Protein AF-A0A925XZL1-F1 (afdb_monomer_lite)

pLDDT: mean 76.35, std 17.31, range [35.94, 93.81]

Radius of gyration: 16.9 Å; chains: 1; bounding box: 44×25×66 Å

Sequence (115 aa):
MPSIRPVDFDGAFELDASARQTLFELLRSQGFYTQVCQHTGCGAVEFTELLFQPVPYSFNTPHGMAKQYEPYYQSEDYLIINVPANFMFKAKISHPNRLCAIYRKAATRPDIPAG

Secondary structure (DSSP, 8-state):
-------------PPPHHHHHHHHHHHT-HHHHHHHHHHHT-SEEEEEEEEEPPPPPBTTBTTSS-GGGHHHHH-TTEEEEEPPHHHHHHTT--S-S--EEEEEEE---------

Foldseek 3Di:
DDDDDPPPPPQDDDADPQLLVQLVCVCQDPVNQVVVCVVVVFPGKDFPSDKTFQAPCDPQCPPSDDPVCVVQVPDPQKDKAKRDQVSCVSSVNPPPPIMITMIGRPPPPPPDDPD

Structure (mmCIF, N/CA/C/O backbone):
data_AF-A0A925XZL1-F1
#
_entry.id   AF-A0A925XZL1-F1
#
loop_
_atom_site.group_PDB
_atom_site.id
_atom_site.type_symbol
_atom_site.label_atom_id
_atom_site.label_alt_id
_atom_site.label_comp_id
_atom_site.label_asym_id
_atom_site.label_entity_id
_atom_site.label_seq_id
_atom_site.pdbx_PDB_ins_code
_atom_site.Cartn_x
_atom_site.Cartn_y
_atom_site.Cartn_z
_atom_site.occupancy
_atom_site.B_iso_or_equiv
_atom_site.auth_seq_id
_atom_site.auth_comp_id
_atom_site.auth_asym_id
_atom_site.auth_atom_id
_atom_site.pdbx_PDB_model_num
ATOM 1 N N . MET A 1 1 ? 9.431 -10.551 -42.052 1.00 38.97 1 MET A N 1
ATOM 2 C CA . MET A 1 1 ? 8.398 -10.487 -40.996 1.00 38.97 1 MET A CA 1
ATOM 3 C C . MET A 1 1 ? 9.104 -10.132 -39.695 1.00 38.97 1 MET A C 1
ATOM 5 O O . MET A 1 1 ? 9.964 -10.910 -39.300 1.00 38.97 1 MET A O 1
ATOM 9 N N . PRO A 1 2 ? 8.884 -8.956 -39.086 1.00 37.94 2 PRO A N 1
ATOM 10 C CA . PRO A 1 2 ? 9.531 -8.646 -37.819 1.00 37.94 2 PRO A CA 1
ATOM 11 C C . PRO A 1 2 ? 8.897 -9.494 -36.712 1.00 37.94 2 PRO A C 1
ATOM 13 O O . PRO A 1 2 ? 7.691 -9.456 -36.486 1.00 37.94 2 PRO A O 1
ATOM 16 N N . SER A 1 3 ? 9.735 -10.306 -36.073 1.00 42.16 3 SER A N 1
ATOM 17 C CA . SER A 1 3 ? 9.385 -11.171 -34.952 1.00 42.16 3 SER A CA 1
ATOM 18 C C . SER A 1 3 ? 9.115 -10.298 -33.726 1.00 42.16 3 SER A C 1
ATOM 20 O O . SER A 1 3 ? 10.046 -9.753 -33.132 1.00 42.16 3 SER A O 1
ATOM 22 N N . ILE A 1 4 ? 7.843 -10.139 -33.366 1.00 45.03 4 ILE A N 1
ATOM 23 C CA . ILE A 1 4 ? 7.431 -9.500 -32.114 1.00 45.03 4 ILE A CA 1
ATOM 24 C C . ILE A 1 4 ? 7.851 -10.458 -30.999 1.00 45.03 4 ILE A C 1
ATOM 26 O O . ILE A 1 4 ? 7.278 -11.535 -30.848 1.00 45.03 4 ILE A O 1
ATOM 30 N N . ARG A 1 5 ? 8.911 -10.112 -30.264 1.00 38.53 5 ARG A N 1
ATOM 31 C CA . ARG A 1 5 ? 9.258 -10.832 -29.036 1.00 38.53 5 ARG A CA 1
ATOM 32 C C . ARG A 1 5 ? 8.124 -10.576 -28.037 1.00 38.53 5 ARG A C 1
ATOM 34 O O . ARG A 1 5 ? 7.736 -9.412 -27.906 1.00 38.53 5 ARG A O 1
ATOM 41 N N . PRO A 1 6 ? 7.578 -11.595 -27.352 1.00 38.53 6 PRO A N 1
ATOM 42 C CA . PRO A 1 6 ? 6.717 -11.335 -26.212 1.00 38.53 6 PRO A CA 1
ATOM 43 C C . PRO A 1 6 ? 7.546 -10.526 -25.214 1.00 38.53 6 PRO A C 1
ATOM 45 O O . PRO A 1 6 ? 8.624 -10.951 -24.802 1.00 38.53 6 PRO A O 1
ATOM 48 N N . VAL A 1 7 ? 7.097 -9.308 -24.921 1.00 38.31 7 VAL A N 1
ATOM 49 C CA . VAL A 1 7 ? 7.641 -8.537 -23.810 1.00 38.31 7 VAL A CA 1
ATOM 50 C C . VAL A 1 7 ? 7.194 -9.300 -22.578 1.00 38.31 7 VAL A C 1
ATOM 52 O O . VAL A 1 7 ? 6.012 -9.294 -22.239 1.00 38.31 7 VAL A O 1
ATOM 55 N N . ASP A 1 8 ? 8.120 -10.047 -21.995 1.00 35.94 8 ASP A N 1
ATOM 56 C CA . ASP A 1 8 ? 7.951 -10.659 -20.692 1.00 35.94 8 ASP A CA 1
ATOM 57 C C . ASP A 1 8 ? 7.802 -9.494 -19.705 1.00 35.94 8 ASP A C 1
ATOM 59 O O . ASP A 1 8 ? 8.775 -8.878 -19.274 1.00 35.94 8 ASP A O 1
ATOM 63 N N . PHE A 1 9 ? 6.559 -9.062 -19.480 1.00 44.09 9 PHE A N 1
ATOM 64 C CA . PHE A 1 9 ? 6.220 -8.108 -18.431 1.00 44.09 9 PHE A CA 1
ATOM 65 C C . PHE A 1 9 ? 6.256 -8.875 -17.115 1.00 44.09 9 PHE A C 1
ATOM 67 O O . PHE A 1 9 ? 5.228 -9.116 -16.477 1.00 44.09 9 PHE A O 1
ATOM 74 N N . ASP A 1 10 ? 7.459 -9.293 -16.741 1.00 44.44 10 ASP A N 1
ATOM 75 C CA . ASP A 1 10 ? 7.745 -9.768 -15.409 1.00 44.44 10 ASP A CA 1
ATOM 76 C C . ASP A 1 10 ? 7.577 -8.541 -14.515 1.00 44.44 10 ASP A C 1
ATOM 78 O O . ASP A 1 10 ? 8.408 -7.637 -14.480 1.00 44.44 10 ASP A O 1
ATOM 82 N N . GLY A 1 11 ? 6.422 -8.430 -13.859 1.00 49.12 11 GLY A N 1
ATOM 83 C CA . GLY A 1 11 ? 6.113 -7.343 -12.928 1.00 49.12 11 GLY A CA 1
ATOM 84 C C . GLY A 1 11 ? 7.077 -7.261 -11.735 1.00 49.12 11 GLY A C 1
ATOM 85 O O . GLY A 1 11 ? 6.798 -6.507 -10.802 1.00 49.12 11 GLY A O 1
ATOM 86 N N . ALA A 1 12 ? 8.177 -8.023 -11.747 1.00 52.47 12 ALA A N 1
ATOM 87 C CA . ALA A 1 12 ? 9.323 -7.899 -10.873 1.00 52.47 12 ALA A CA 1
ATOM 88 C C . ALA A 1 12 ? 9.950 -6.506 -11.013 1.00 52.47 12 ALA A C 1
ATOM 90 O O . ALA A 1 12 ? 10.571 -6.141 -12.008 1.00 52.47 12 ALA A O 1
ATOM 91 N N . PHE A 1 13 ? 9.774 -5.708 -9.968 1.00 68.44 13 PHE A N 1
ATOM 92 C CA . PHE A 1 13 ? 10.639 -4.578 -9.679 1.00 68.44 13 PHE A CA 1
ATOM 93 C C . PHE A 1 13 ? 11.485 -4.942 -8.475 1.00 68.44 13 PHE A C 1
ATOM 95 O O . PHE A 1 13 ? 10.997 -5.526 -7.507 1.00 68.44 13 PHE A O 1
ATOM 102 N N . GLU A 1 14 ? 12.742 -4.532 -8.514 1.00 66.56 14 GLU A N 1
ATOM 103 C CA . GLU A 1 14 ? 13.597 -4.554 -7.342 1.00 66.56 14 GLU A CA 1
ATOM 104 C C . GLU A 1 14 ? 13.582 -3.164 -6.715 1.00 66.56 14 GLU A C 1
ATOM 106 O O . GLU A 1 14 ? 13.954 -2.169 -7.337 1.00 66.56 14 GLU A O 1
ATOM 111 N N . LEU A 1 15 ? 13.104 -3.091 -5.474 1.00 75.44 15 LEU A N 1
ATOM 112 C CA . LEU A 1 15 ? 13.319 -1.920 -4.637 1.00 75.44 15 LEU A CA 1
ATOM 113 C C . LEU A 1 15 ? 14.618 -2.100 -3.875 1.00 75.44 15 LEU A C 1
ATOM 115 O O . LEU A 1 15 ? 14.863 -3.160 -3.297 1.00 75.44 15 LEU A O 1
ATOM 119 N N . ASP A 1 16 ? 15.384 -1.019 -3.785 1.00 81.44 16 ASP A N 1
ATOM 120 C CA . ASP A 1 16 ? 16.477 -0.937 -2.831 1.00 81.44 16 ASP A CA 1
ATOM 121 C C . ASP A 1 16 ? 15.959 -1.259 -1.419 1.00 81.44 16 ASP A C 1
ATOM 123 O O . ASP A 1 16 ? 14.850 -0.857 -1.045 1.00 81.44 16 ASP A O 1
ATOM 127 N N . ALA A 1 17 ? 16.741 -1.989 -0.621 1.00 83.00 17 ALA A N 1
ATOM 128 C CA . ALA A 1 17 ? 16.315 -2.428 0.707 1.00 83.00 17 ALA A CA 1
ATOM 129 C C . ALA A 1 17 ? 15.872 -1.244 1.587 1.00 83.00 17 ALA A C 1
ATOM 131 O O . ALA A 1 17 ? 14.872 -1.347 2.304 1.00 83.00 17 ALA A O 1
ATOM 132 N N . SER A 1 18 ? 16.564 -0.106 1.463 1.00 86.25 18 SER A N 1
ATOM 133 C CA . SER A 1 18 ? 16.245 1.134 2.178 1.00 86.25 18 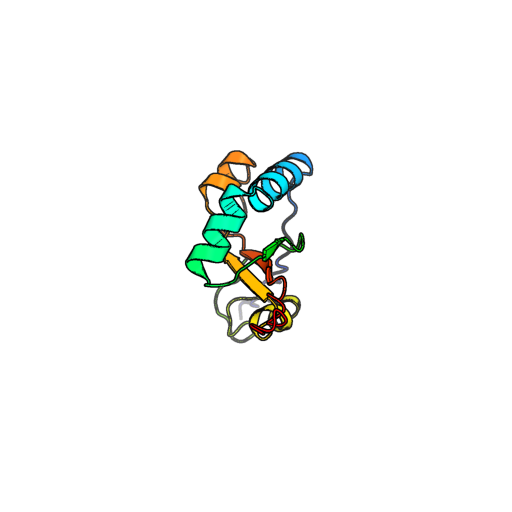SER A CA 1
ATOM 134 C C . SER A 1 18 ? 14.930 1.773 1.708 1.00 86.25 18 SER A C 1
ATOM 136 O O . SER A 1 18 ? 14.106 2.203 2.523 1.00 86.25 18 SER A O 1
ATOM 138 N N . ALA A 1 19 ? 14.697 1.782 0.392 1.00 87.12 19 ALA A N 1
ATOM 139 C CA . ALA A 1 19 ? 13.477 2.283 -0.229 1.00 87.12 19 ALA A CA 1
ATOM 140 C C . ALA A 1 19 ? 12.268 1.428 0.159 1.00 87.12 19 ALA A C 1
ATOM 142 O O . ALA A 1 19 ? 11.234 1.958 0.568 1.00 87.12 19 ALA A O 1
ATOM 143 N N . ARG A 1 20 ? 12.411 0.098 0.097 1.00 87.00 20 ARG A N 1
ATOM 144 C CA . ARG A 1 20 ? 11.368 -0.851 0.501 1.00 87.00 20 ARG A CA 1
ATOM 145 C C . ARG A 1 20 ? 10.974 -0.654 1.959 1.00 87.00 20 ARG A C 1
ATOM 147 O O . ARG A 1 20 ? 9.786 -0.559 2.247 1.00 87.00 20 ARG A O 1
ATOM 154 N N . GLN A 1 21 ? 11.956 -0.566 2.856 1.00 89.44 21 GLN A N 1
ATOM 155 C CA . GLN A 1 21 ? 11.705 -0.368 4.282 1.00 89.44 21 GLN A CA 1
ATOM 156 C C . GLN A 1 21 ? 10.940 0.936 4.528 1.00 89.44 21 GLN A C 1
ATOM 158 O O . GLN A 1 21 ? 9.863 0.909 5.120 1.00 89.44 21 GLN A O 1
ATOM 163 N N . THR A 1 22 ? 11.426 2.043 3.961 1.00 91.69 22 THR A N 1
ATOM 164 C CA . THR A 1 22 ? 10.777 3.355 4.088 1.00 91.69 22 THR A CA 1
ATOM 165 C C . THR A 1 22 ? 9.345 3.326 3.547 1.00 91.69 22 THR A C 1
ATOM 167 O O . THR A 1 22 ? 8.421 3.833 4.183 1.00 91.69 22 THR A O 1
ATOM 170 N N . LEU A 1 23 ? 9.133 2.715 2.377 1.00 91.00 23 LEU A N 1
ATOM 171 C CA . LEU A 1 23 ? 7.804 2.592 1.786 1.00 91.00 23 LEU A CA 1
ATOM 172 C C . LEU A 1 23 ? 6.873 1.759 2.675 1.00 91.00 23 LEU A C 1
ATOM 174 O O . LEU A 1 23 ? 5.728 2.150 2.888 1.00 91.00 23 LEU A O 1
ATOM 178 N N . PHE A 1 24 ? 7.354 0.638 3.210 1.00 92.19 24 PHE A N 1
ATOM 179 C CA . PHE A 1 24 ? 6.558 -0.245 4.062 1.00 92.19 24 PHE A CA 1
ATOM 180 C C . PHE A 1 24 ? 6.182 0.439 5.374 1.00 92.19 24 PHE A C 1
ATOM 182 O O . PHE A 1 24 ? 5.041 0.312 5.807 1.00 92.19 24 PHE A O 1
ATOM 189 N N . GLU A 1 25 ? 7.088 1.204 5.981 1.00 93.75 25 GLU A N 1
ATOM 190 C CA . GLU A 1 25 ? 6.789 2.005 7.173 1.00 93.75 25 GLU A CA 1
ATOM 191 C C . GLU A 1 25 ? 5.703 3.053 6.897 1.00 93.75 25 GLU A C 1
ATOM 193 O O . GLU A 1 25 ? 4.773 3.212 7.690 1.00 93.75 25 GLU A O 1
ATOM 198 N N . LEU A 1 26 ? 5.758 3.722 5.741 1.00 92.31 26 LEU A N 1
ATOM 199 C CA . LEU A 1 26 ? 4.724 4.677 5.331 1.00 92.31 26 LEU A CA 1
ATOM 200 C C . LEU A 1 26 ? 3.375 3.990 5.084 1.00 92.31 26 LEU A C 1
ATOM 202 O O . LEU A 1 26 ? 2.342 4.484 5.537 1.00 92.31 26 LEU A O 1
ATOM 206 N N . LEU A 1 27 ? 3.382 2.845 4.399 1.00 92.81 27 LEU A N 1
ATOM 207 C CA . LEU A 1 27 ? 2.188 2.051 4.094 1.00 92.81 27 LEU A CA 1
ATOM 208 C C . LEU A 1 27 ? 1.577 1.379 5.331 1.00 92.81 27 LEU A C 1
ATOM 210 O O . LEU A 1 27 ? 0.385 1.075 5.311 1.00 92.81 27 LEU A O 1
ATOM 214 N N . ARG A 1 28 ? 2.369 1.180 6.393 1.00 93.81 28 ARG A N 1
ATOM 215 C CA . ARG A 1 28 ? 1.952 0.686 7.719 1.00 93.81 28 ARG A CA 1
ATOM 216 C C . ARG A 1 28 ? 1.583 1.791 8.704 1.00 93.81 28 ARG A C 1
ATOM 218 O O . ARG A 1 28 ? 1.192 1.507 9.836 1.00 93.81 28 ARG A O 1
ATOM 225 N N . SER A 1 29 ? 1.730 3.050 8.306 1.00 92.81 29 SER A N 1
ATOM 226 C CA . SER A 1 29 ? 1.413 4.176 9.172 1.00 92.81 29 SER A CA 1
ATOM 227 C C . SER A 1 29 ? -0.077 4.189 9.511 1.00 92.81 29 SER A C 1
ATOM 229 O O . SER A 1 29 ? -0.927 4.084 8.627 1.00 92.81 29 SER A O 1
ATOM 231 N N . GLN A 1 30 ? -0.399 4.409 10.788 1.00 89.25 30 GLN A N 1
ATOM 232 C CA . GLN A 1 30 ? -1.779 4.535 11.275 1.00 89.25 30 GLN A CA 1
ATOM 233 C C . GLN A 1 30 ? -2.577 5.605 10.517 1.00 89.25 30 GLN A C 1
ATOM 235 O O . GLN A 1 30 ? -3.771 5.439 10.263 1.00 89.25 30 GLN A O 1
ATOM 240 N N . GLY A 1 31 ? -1.907 6.683 10.094 1.00 89.94 31 GLY A N 1
ATOM 241 C CA . GLY A 1 31 ? -2.532 7.716 9.273 1.00 89.94 31 GLY A CA 1
ATOM 242 C C . GLY A 1 31 ? -2.980 7.178 7.914 1.00 89.94 31 GLY A C 1
ATOM 243 O O . GLY A 1 31 ? -4.083 7.483 7.470 1.00 89.94 31 GLY A O 1
ATOM 244 N N . PHE A 1 32 ? -2.169 6.324 7.282 1.00 91.44 32 PHE A N 1
ATOM 245 C CA . PHE A 1 32 ? -2.525 5.719 6.002 1.00 91.44 32 PHE A CA 1
ATOM 246 C C . PHE A 1 32 ? -3.609 4.651 6.159 1.00 91.44 32 PHE A C 1
ATOM 248 O O . PHE A 1 32 ? -4.564 4.651 5.389 1.00 91.44 32 PHE A O 1
ATOM 255 N N . TYR A 1 33 ? -3.533 3.807 7.193 1.00 91.56 33 TYR A N 1
ATOM 256 C CA . TYR A 1 33 ? -4.599 2.845 7.500 1.00 91.56 33 TYR A CA 1
ATOM 257 C C . TYR A 1 33 ? -5.949 3.535 7.680 1.00 91.56 33 TYR A C 1
ATOM 259 O O . TYR A 1 33 ? -6.931 3.121 7.073 1.00 91.56 33 TYR A O 1
ATOM 267 N N . THR A 1 34 ? -5.982 4.639 8.431 1.00 90.25 34 THR A N 1
ATOM 268 C CA . THR A 1 34 ? -7.203 5.433 8.614 1.00 90.25 34 THR A CA 1
ATOM 269 C C . THR A 1 34 ? -7.757 5.925 7.276 1.00 90.25 34 THR A C 1
ATOM 271 O O . THR A 1 34 ? -8.955 5.803 7.033 1.00 90.25 34 THR A O 1
ATOM 274 N N . GLN A 1 35 ? -6.902 6.429 6.380 1.00 90.25 35 GLN A N 1
ATOM 275 C CA . GLN A 1 35 ? -7.337 6.870 5.051 1.00 90.25 35 GLN A CA 1
ATOM 276 C C . GLN A 1 35 ? -7.885 5.718 4.206 1.00 90.25 35 GLN A C 1
ATOM 278 O O . GLN A 1 35 ? -8.935 5.864 3.583 1.00 90.25 35 GLN A O 1
ATOM 283 N N . VAL A 1 36 ? -7.210 4.566 4.199 1.00 90.38 36 VAL A N 1
ATOM 284 C CA . VAL A 1 36 ? -7.673 3.382 3.462 1.00 90.38 36 VAL A CA 1
ATOM 285 C C . VAL A 1 36 ? -9.032 2.925 3.993 1.00 90.38 36 VAL A C 1
ATOM 287 O O . VAL A 1 36 ? -9.957 2.736 3.200 1.00 90.38 36 VAL A O 1
ATOM 290 N N . CYS A 1 37 ? -9.188 2.823 5.314 1.00 89.06 37 CYS A N 1
ATOM 291 C CA . CYS A 1 37 ? -10.451 2.477 5.964 1.00 89.06 37 CYS A CA 1
ATOM 292 C C . CYS A 1 37 ? -11.572 3.465 5.611 1.00 89.06 37 CYS A C 1
ATOM 294 O O . CYS A 1 37 ? -12.654 3.045 5.209 1.00 89.06 37 CYS A O 1
ATOM 296 N N . GLN A 1 38 ? -11.306 4.774 5.672 1.00 88.12 38 GLN A N 1
ATOM 297 C CA . GLN A 1 38 ? -12.284 5.813 5.322 1.00 88.12 38 GLN A CA 1
ATOM 298 C C . GLN A 1 38 ? -12.737 5.731 3.860 1.00 88.12 38 GLN A C 1
ATOM 300 O O . GLN A 1 38 ? -13.923 5.876 3.577 1.00 88.12 38 GLN A O 1
ATOM 305 N N . HIS A 1 39 ? -11.811 5.483 2.931 1.00 86.56 39 HIS A N 1
ATOM 306 C CA . HIS A 1 39 ? -12.125 5.397 1.503 1.00 86.56 39 HIS A CA 1
ATOM 307 C C . HIS A 1 39 ? -12.869 4.117 1.115 1.00 86.56 39 HIS A C 1
ATOM 309 O O . HIS A 1 39 ? -13.642 4.126 0.160 1.00 86.56 39 HIS A O 1
ATOM 315 N N . THR A 1 40 ? -12.606 3.014 1.812 1.00 83.81 40 THR A N 1
ATOM 316 C CA . THR A 1 40 ? -13.136 1.688 1.453 1.00 83.81 40 THR A CA 1
ATOM 317 C C . THR A 1 40 ? -14.285 1.232 2.349 1.00 83.81 40 THR A C 1
ATOM 319 O O . THR A 1 40 ? -14.911 0.216 2.063 1.00 83.81 40 THR A O 1
ATOM 322 N N . GLY A 1 41 ? -14.574 1.969 3.426 1.00 82.31 41 GLY A N 1
ATOM 323 C CA . GLY A 1 41 ? -15.626 1.646 4.389 1.00 82.31 41 GLY A CA 1
ATOM 324 C C . GLY A 1 41 ? -15.321 0.433 5.272 1.00 82.31 41 GLY A C 1
ATOM 325 O O . GLY A 1 41 ? -16.221 -0.064 5.943 1.00 82.31 41 GLY A O 1
ATOM 326 N N . CYS A 1 42 ? -14.083 -0.069 5.280 1.00 82.56 42 CYS A N 1
ATOM 327 C CA . CYS A 1 42 ? -13.688 -1.165 6.164 1.00 82.56 42 CYS A CA 1
ATOM 328 C C . CYS A 1 42 ? -13.226 -0.635 7.529 1.00 82.56 42 CYS A C 1
ATOM 330 O O . CYS A 1 42 ? -12.681 0.461 7.629 1.00 82.56 42 CYS A O 1
ATOM 332 N N . GLY A 1 43 ? -13.459 -1.403 8.597 1.00 82.44 43 GLY A N 1
ATOM 333 C CA . GLY A 1 43 ? -13.106 -0.964 9.952 1.00 82.44 43 GLY A CA 1
ATOM 334 C C . GLY A 1 43 ? -11.606 -1.016 10.236 1.00 82.44 43 GLY A C 1
ATOM 335 O O . GLY A 1 43 ? -11.080 -0.151 10.933 1.00 82.44 43 GLY A O 1
ATOM 336 N N . ALA A 1 44 ? -10.903 -2.001 9.678 1.00 87.44 44 ALA A N 1
ATOM 337 C CA . ALA A 1 44 ? -9.467 -2.149 9.848 1.00 87.44 44 ALA A CA 1
ATOM 338 C C . ALA A 1 44 ? -8.830 -2.832 8.632 1.00 87.44 44 ALA A C 1
ATOM 340 O O . ALA A 1 44 ? -9.429 -3.699 7.990 1.00 87.44 44 ALA A O 1
ATOM 341 N N . VAL A 1 45 ? -7.586 -2.450 8.345 1.00 91.12 45 VAL A N 1
ATOM 342 C CA . VAL A 1 45 ? -6.763 -3.040 7.289 1.00 91.12 45 VAL A CA 1
ATOM 343 C C . VAL A 1 45 ? -5.383 -3.393 7.811 1.00 91.12 45 VAL A C 1
ATOM 345 O O . VAL A 1 45 ? -4.846 -2.729 8.694 1.00 91.12 45 VAL A O 1
ATOM 348 N N . GLU A 1 46 ? -4.796 -4.419 7.216 1.00 92.12 46 GLU A N 1
ATOM 349 C CA . GLU A 1 46 ? -3.439 -4.863 7.486 1.00 92.12 46 GLU A CA 1
ATOM 350 C C . GLU A 1 46 ? -2.657 -4.921 6.176 1.00 92.12 46 GLU A C 1
ATOM 352 O O . GLU A 1 46 ? -3.092 -5.539 5.201 1.00 92.12 46 GLU A O 1
ATOM 357 N N . PHE A 1 47 ? -1.506 -4.250 6.129 1.00 91.94 47 PHE A N 1
ATOM 358 C CA . PHE A 1 47 ? -0.646 -4.306 4.955 1.00 91.94 47 PHE A CA 1
ATOM 359 C C . PHE A 1 47 ? 0.024 -5.681 4.854 1.00 91.94 47 PHE A C 1
ATOM 361 O O . PHE A 1 47 ? 0.759 -6.080 5.755 1.00 91.94 47 PHE A O 1
ATOM 368 N N . THR A 1 48 ? -0.192 -6.376 3.735 1.00 89.31 48 THR A N 1
ATOM 369 C CA . THR A 1 48 ? 0.303 -7.750 3.518 1.00 89.31 48 THR A CA 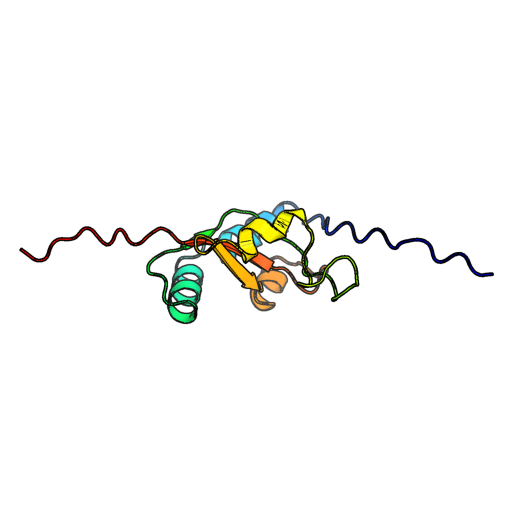1
ATOM 370 C C . THR A 1 48 ? 1.769 -7.824 3.091 1.00 89.31 48 THR A C 1
ATOM 372 O O . THR A 1 48 ? 2.264 -8.910 2.816 1.00 89.31 48 THR A O 1
ATOM 375 N N . GLU A 1 49 ? 2.453 -6.680 2.973 1.00 89.69 49 GLU A N 1
ATOM 376 C CA . GLU A 1 49 ? 3.809 -6.565 2.403 1.00 89.69 49 GLU A CA 1
ATOM 377 C C . GLU A 1 49 ? 3.924 -6.965 0.931 1.00 89.69 49 GLU A C 1
ATOM 379 O O . GLU A 1 49 ? 5.012 -6.922 0.356 1.00 89.69 49 GLU A O 1
ATOM 384 N N . LEU A 1 50 ? 2.801 -7.284 0.289 1.00 87.25 50 LEU A N 1
ATOM 385 C CA . LEU A 1 50 ? 2.743 -7.544 -1.135 1.00 87.25 50 LEU A CA 1
ATOM 386 C C . LEU A 1 50 ? 2.544 -6.231 -1.885 1.00 87.25 50 LEU A C 1
ATOM 388 O O . LEU A 1 50 ? 1.586 -5.480 -1.663 1.00 87.25 50 LEU A O 1
ATOM 392 N N . LEU A 1 51 ? 3.464 -5.986 -2.808 1.00 87.00 51 LEU A N 1
ATOM 393 C CA . LEU A 1 51 ? 3.423 -4.890 -3.756 1.00 87.00 51 LEU A CA 1
ATOM 394 C C . LEU A 1 51 ? 3.528 -5.449 -5.169 1.00 87.00 51 LEU A C 1
ATOM 396 O O . LEU A 1 51 ? 4.235 -6.429 -5.404 1.00 87.00 51 LEU A O 1
ATOM 400 N N . PHE A 1 52 ? 2.875 -4.787 -6.112 1.00 83.50 52 PHE A N 1
ATOM 401 C CA . PHE A 1 52 ? 2.989 -5.124 -7.522 1.00 83.50 52 PHE A CA 1
ATOM 402 C C . PHE A 1 52 ? 2.857 -3.891 -8.400 1.00 83.50 52 PHE A C 1
ATOM 404 O O . PHE A 1 52 ? 2.271 -2.882 -8.008 1.00 83.50 52 PHE A O 1
ATOM 411 N N . GLN A 1 53 ? 3.390 -3.973 -9.612 1.00 82.50 53 GLN A N 1
ATOM 412 C CA . GLN A 1 53 ? 3.140 -2.962 -10.626 1.00 82.50 53 GLN A CA 1
ATOM 413 C C . GLN A 1 53 ? 1.865 -3.304 -11.393 1.00 82.50 53 GLN A C 1
ATOM 415 O O . GLN A 1 53 ? 1.762 -4.419 -11.914 1.00 82.50 53 GLN A O 1
ATOM 420 N N . PRO A 1 54 ? 0.900 -2.377 -11.504 1.00 76.00 54 PRO A N 1
ATOM 421 C CA . PRO A 1 54 ? -0.195 -2.563 -12.438 1.00 76.00 54 PRO A CA 1
ATOM 422 C C . PRO A 1 54 ? 0.372 -2.576 -13.862 1.00 76.00 54 PRO A C 1
ATOM 424 O O . PRO A 1 54 ? 1.176 -1.720 -14.238 1.00 76.00 54 PRO A O 1
ATOM 427 N N . VAL A 1 55 ? -0.053 -3.556 -14.650 1.00 69.62 55 VAL A N 1
ATOM 428 C CA . VAL A 1 55 ? 0.351 -3.714 -16.049 1.00 69.62 55 VAL A CA 1
ATOM 429 C C . VAL A 1 55 ? -0.729 -3.137 -16.961 1.00 69.62 55 VAL A C 1
ATOM 431 O O . VAL A 1 55 ? -1.909 -3.146 -16.603 1.00 69.62 55 VAL A O 1
ATOM 434 N N . PRO A 1 56 ? -0.373 -2.611 -18.144 1.00 65.06 56 PRO A N 1
ATOM 435 C CA . PRO A 1 56 ? -1.372 -2.152 -19.097 1.00 65.06 56 PRO A CA 1
ATOM 436 C C . PRO A 1 56 ? -2.309 -3.299 -19.496 1.00 65.06 56 PRO A C 1
ATOM 438 O O . PRO A 1 56 ? -1.888 -4.453 -19.626 1.00 65.06 56 PRO A O 1
ATOM 441 N N . TYR A 1 57 ? -3.585 -2.960 -19.704 1.00 55.19 57 TYR A N 1
ATOM 442 C CA . TYR A 1 57 ? -4.597 -3.897 -20.185 1.00 55.19 57 TYR A CA 1
ATOM 443 C C . TYR A 1 57 ? -4.100 -4.582 -21.460 1.00 55.19 57 TYR A C 1
ATOM 445 O O . TYR A 1 57 ? -3.796 -3.920 -22.453 1.00 55.19 57 TYR A O 1
ATOM 453 N N . SER A 1 58 ? -3.997 -5.905 -21.415 1.00 61.38 58 SER A N 1
ATOM 454 C CA . SER A 1 58 ? -3.586 -6.736 -22.545 1.00 61.38 58 SER A CA 1
ATOM 455 C C . SER A 1 58 ? -4.479 -7.968 -22.620 1.00 61.38 58 SER A C 1
ATOM 457 O O . SER A 1 58 ? -5.163 -8.311 -21.659 1.00 61.38 58 SER A O 1
ATOM 459 N N . PHE A 1 59 ? -4.440 -8.678 -23.748 1.00 54.31 59 PHE A N 1
ATOM 460 C CA . PHE A 1 59 ? -5.241 -9.891 -23.963 1.00 54.31 59 PHE A CA 1
ATOM 461 C C . PHE A 1 59 ? -4.999 -10.973 -22.886 1.00 54.31 59 PHE A C 1
ATOM 463 O O . PHE A 1 59 ? -5.903 -11.732 -22.559 1.00 54.31 59 PHE A O 1
ATOM 470 N N . ASN A 1 60 ? -3.798 -10.996 -22.290 1.00 57.44 60 ASN A N 1
ATOM 471 C CA . ASN A 1 60 ? -3.425 -11.886 -21.184 1.00 57.44 60 ASN A CA 1
ATOM 472 C C . ASN A 1 60 ? -3.642 -11.290 -19.776 1.00 57.44 60 ASN A C 1
ATOM 474 O O . ASN A 1 60 ? -3.441 -11.999 -18.794 1.00 57.44 60 ASN A O 1
ATOM 478 N N . THR A 1 61 ? -4.006 -10.010 -19.651 1.00 60.47 61 THR A N 1
ATOM 479 C CA . THR A 1 61 ? -4.150 -9.288 -18.370 1.00 60.47 61 THR A CA 1
ATOM 480 C C . THR A 1 61 ? -5.409 -8.407 -18.389 1.00 60.47 61 THR A C 1
ATOM 482 O O . THR A 1 61 ? -5.322 -7.175 -18.332 1.00 60.47 61 THR A O 1
ATOM 485 N N . PRO A 1 62 ? -6.612 -9.013 -18.466 1.00 58.03 62 PRO A N 1
ATOM 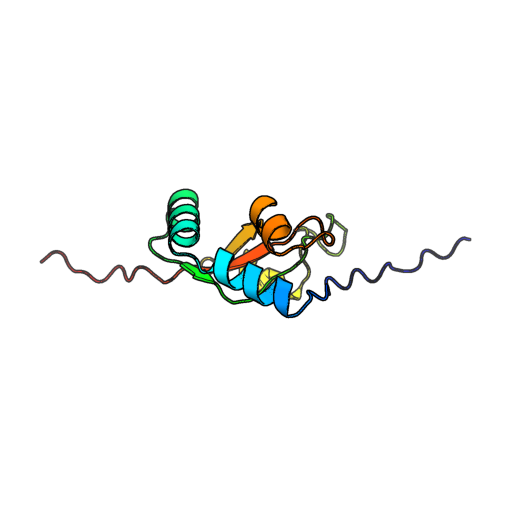486 C CA . PRO A 1 62 ? -7.873 -8.285 -18.641 1.00 58.03 62 PRO A CA 1
ATOM 487 C C . PRO A 1 62 ? -8.208 -7.326 -17.484 1.00 58.03 62 PRO A C 1
ATOM 489 O O . PRO A 1 62 ? -9.024 -6.425 -17.644 1.00 58.03 62 PRO A O 1
ATOM 492 N N . HIS A 1 63 ? -7.555 -7.465 -16.330 1.00 62.59 63 HIS A N 1
ATOM 493 C CA . HIS A 1 63 ? -7.730 -6.577 -15.176 1.00 62.59 63 HIS A CA 1
ATOM 494 C C . HIS A 1 63 ? -6.518 -5.673 -14.904 1.00 62.59 63 HIS A C 1
ATOM 496 O O . HIS A 1 63 ? -6.432 -5.062 -13.842 1.00 62.59 63 HIS A O 1
ATOM 502 N N . GLY A 1 64 ? -5.558 -5.595 -15.834 1.00 62.06 64 GLY A N 1
ATOM 503 C CA . GLY A 1 64 ? -4.344 -4.793 -15.646 1.00 62.06 64 GLY A CA 1
ATOM 504 C C . GLY A 1 64 ? -3.462 -5.267 -14.481 1.00 62.06 64 GLY A C 1
ATOM 505 O O . GLY A 1 64 ? -2.716 -4.485 -13.892 1.00 62.06 64 GLY A O 1
ATOM 506 N N . MET A 1 65 ? -3.551 -6.552 -14.129 1.00 69.50 65 MET A N 1
ATOM 507 C CA . MET A 1 65 ? -2.752 -7.196 -13.084 1.00 69.50 65 MET A CA 1
ATOM 508 C C . MET A 1 65 ? -2.220 -8.544 -13.571 1.00 69.50 65 MET A C 1
ATOM 510 O O . MET A 1 65 ? -2.817 -9.181 -14.440 1.00 69.50 65 MET A O 1
ATOM 514 N N . ALA A 1 66 ? -1.093 -8.975 -13.006 1.00 68.00 66 ALA A N 1
ATOM 515 C CA . ALA A 1 66 ? -0.557 -10.308 -13.252 1.00 68.00 66 ALA A CA 1
ATOM 516 C C . ALA A 1 66 ? -1.441 -11.382 -12.596 1.00 68.00 66 ALA A C 1
ATOM 518 O O . ALA A 1 66 ? -1.999 -11.158 -11.521 1.00 68.00 66 ALA A O 1
ATOM 519 N N . LYS A 1 67 ? -1.495 -12.574 -13.202 1.00 70.50 67 LYS A N 1
ATOM 520 C CA . LYS A 1 67 ? -2.337 -13.707 -12.773 1.00 70.50 67 LYS A CA 1
ATOM 521 C C . LYS A 1 67 ? -2.181 -14.091 -11.297 1.00 70.50 67 LYS A C 1
ATOM 523 O O . LYS A 1 67 ? -3.141 -14.472 -10.640 1.00 70.50 67 LYS A O 1
ATOM 528 N N . GLN A 1 68 ? -0.974 -13.939 -10.757 1.00 75.31 68 GLN A N 1
ATOM 529 C CA . GLN A 1 68 ? -0.674 -14.195 -9.345 1.00 75.31 68 GLN A CA 1
ATOM 530 C C . GLN A 1 68 ? -1.424 -13.270 -8.369 1.00 75.31 68 GLN A C 1
ATOM 532 O O . GLN A 1 68 ? -1.614 -13.642 -7.216 1.00 75.31 68 GLN A O 1
ATOM 537 N N . TYR A 1 69 ? -1.865 -12.089 -8.821 1.00 79.31 69 TYR A N 1
ATOM 538 C CA . TYR A 1 69 ? -2.583 -11.120 -7.992 1.00 79.31 69 TYR A CA 1
ATOM 539 C C . TYR A 1 69 ? -4.104 -11.124 -8.208 1.00 79.31 69 TYR A C 1
ATOM 541 O O . TYR A 1 69 ? -4.828 -10.526 -7.412 1.00 79.31 69 TYR A O 1
ATOM 549 N N . GLU A 1 70 ? -4.602 -11.843 -9.224 1.00 79.44 70 GLU A N 1
ATOM 550 C CA . GLU A 1 70 ? -6.041 -11.993 -9.487 1.00 79.44 70 GLU A CA 1
ATOM 551 C C . GLU A 1 70 ? -6.851 -12.500 -8.283 1.00 79.44 70 GLU A C 1
ATOM 553 O O . GLU A 1 70 ? -7.921 -11.936 -8.034 1.00 79.44 70 GLU A O 1
ATOM 558 N N . PRO A 1 71 ? -6.364 -13.469 -7.475 1.00 83.94 71 PRO A N 1
ATOM 559 C CA . PRO A 1 71 ? -7.103 -13.936 -6.303 1.00 83.94 71 PRO A CA 1
ATOM 560 C C . PRO A 1 71 ? -7.382 -12.828 -5.278 1.00 83.94 71 PRO A C 1
ATOM 562 O O . PRO A 1 71 ? -8.438 -12.826 -4.652 1.00 83.94 71 PRO A O 1
ATOM 565 N N . TYR A 1 72 ? -6.472 -11.858 -5.124 1.00 85.38 72 TYR A N 1
ATOM 566 C CA . TYR A 1 72 ? -6.655 -10.742 -4.188 1.00 85.38 72 TYR A CA 1
ATOM 567 C C . TYR A 1 72 ? -7.649 -9.701 -4.703 1.00 85.38 72 TYR A C 1
ATOM 569 O O . TYR A 1 72 ? -8.307 -9.045 -3.907 1.00 85.38 72 TYR A O 1
ATOM 577 N N . TYR A 1 73 ? -7.765 -9.538 -6.021 1.00 82.38 73 TYR A N 1
ATOM 578 C CA . TYR A 1 73 ? -8.767 -8.649 -6.609 1.00 82.38 73 TYR A CA 1
ATOM 579 C C . TYR A 1 73 ? -10.173 -9.253 -6.550 1.00 82.38 73 TYR A C 1
ATOM 581 O O . TYR A 1 73 ? -11.145 -8.535 -6.342 1.00 82.38 73 TYR A O 1
ATOM 589 N N . GLN A 1 74 ? -10.284 -10.570 -6.744 1.00 82.88 74 GLN A N 1
ATOM 590 C CA . GLN A 1 74 ? -11.563 -11.283 -6.699 1.00 82.88 74 GLN A CA 1
ATOM 591 C C . GLN A 1 74 ? -12.063 -11.524 -5.271 1.00 82.88 74 GLN A C 1
ATOM 593 O O . GLN A 1 74 ? -13.251 -11.760 -5.071 1.00 82.88 74 GLN A O 1
ATOM 598 N N . SER A 1 75 ? -11.168 -11.495 -4.284 1.00 85.62 75 SER A N 1
ATOM 599 C CA . SER A 1 75 ? -11.523 -11.737 -2.893 1.00 85.62 75 SER A CA 1
ATOM 600 C C . SER A 1 75 ? -12.052 -10.477 -2.216 1.00 85.62 75 SER A C 1
ATOM 602 O O . SER A 1 75 ? -11.410 -9.428 -2.187 1.00 85.62 75 SER A O 1
ATOM 604 N N . GLU A 1 76 ? -13.200 -10.625 -1.563 1.00 84.56 76 GLU A N 1
ATOM 605 C CA . GLU A 1 76 ? -13.769 -9.597 -0.701 1.00 84.56 76 GLU A CA 1
ATOM 606 C C . GLU A 1 76 ? -13.012 -9.437 0.622 1.00 84.56 76 GLU A C 1
ATOM 608 O O . GLU A 1 76 ? -13.368 -8.562 1.396 1.00 84.56 76 GLU A O 1
ATOM 613 N N . ASP A 1 77 ? -11.972 -10.219 0.909 1.00 88.62 77 ASP A N 1
ATOM 614 C CA . ASP A 1 77 ? -11.144 -10.065 2.111 1.00 88.62 77 ASP A CA 1
ATOM 615 C C . ASP A 1 77 ? -9.946 -9.142 1.882 1.00 88.62 77 ASP A C 1
ATOM 617 O O . ASP A 1 77 ? -9.308 -8.700 2.839 1.00 88.62 77 ASP A O 1
ATOM 621 N N . TYR A 1 78 ? -9.633 -8.820 0.628 1.00 91.38 78 TYR A N 1
ATOM 622 C CA . TYR A 1 78 ? -8.468 -8.020 0.275 1.00 91.38 78 TYR A CA 1
ATOM 623 C C . TYR A 1 78 ? -8.866 -6.701 -0.386 1.00 91.38 78 TYR A C 1
ATOM 625 O O . TYR A 1 78 ? -9.989 -6.491 -0.844 1.00 91.38 78 TYR A O 1
ATOM 633 N N . LEU A 1 79 ? -7.932 -5.759 -0.358 1.00 90.25 79 LEU A N 1
ATOM 634 C CA . LEU A 1 79 ? -8.032 -4.445 -0.966 1.00 90.25 79 LEU A CA 1
ATOM 635 C C . LEU A 1 79 ? -6.739 -4.169 -1.716 1.00 90.25 79 LEU A C 1
ATOM 637 O O . LEU A 1 79 ? -5.643 -4.372 -1.196 1.00 90.25 79 LEU A O 1
ATOM 641 N N . ILE A 1 80 ? -6.875 -3.657 -2.930 1.00 90.25 80 ILE A N 1
ATOM 642 C CA . ILE A 1 80 ? -5.748 -3.230 -3.749 1.00 90.25 80 ILE A CA 1
ATOM 643 C C . ILE A 1 80 ? -5.765 -1.709 -3.777 1.00 90.25 80 ILE A C 1
ATOM 645 O O . ILE A 1 80 ? -6.689 -1.096 -4.310 1.00 90.25 80 ILE A O 1
ATOM 649 N N . ILE A 1 81 ? -4.740 -1.101 -3.188 1.00 90.25 81 ILE A N 1
ATOM 650 C CA . ILE A 1 81 ? -4.620 0.349 -3.060 1.00 90.25 81 ILE A CA 1
ATOM 651 C C . ILE A 1 81 ? -3.450 0.825 -3.914 1.00 90.25 81 ILE A C 1
ATOM 653 O O . ILE A 1 81 ? -2.328 0.344 -3.770 1.00 90.25 81 ILE A O 1
ATOM 657 N N . ASN A 1 82 ? -3.694 1.798 -4.792 1.00 90.00 82 ASN A N 1
ATOM 658 C CA . ASN A 1 82 ? -2.612 2.469 -5.507 1.00 90.00 82 ASN A CA 1
ATOM 659 C C . ASN A 1 82 ? -1.749 3.245 -4.507 1.00 90.00 82 ASN A C 1
ATOM 661 O O . ASN A 1 82 ? -2.250 4.095 -3.768 1.00 90.00 82 ASN A O 1
ATOM 665 N N . VAL A 1 83 ? -0.448 2.973 -4.503 1.00 89.75 83 VAL A N 1
ATOM 666 C CA . VAL A 1 83 ? 0.519 3.663 -3.655 1.00 89.75 83 VAL A CA 1
ATOM 667 C C . VAL A 1 83 ? 0.589 5.134 -4.086 1.00 89.75 83 VAL A C 1
ATOM 669 O O . VAL A 1 83 ? 0.867 5.418 -5.255 1.00 89.75 83 VAL A O 1
ATOM 672 N N . PRO A 1 84 ? 0.369 6.095 -3.169 1.00 90.06 84 PRO A N 1
ATOM 673 C CA . PRO A 1 84 ? 0.466 7.510 -3.497 1.00 90.06 84 PRO A CA 1
ATOM 674 C C . PRO A 1 84 ? 1.871 7.882 -3.978 1.00 90.06 84 PRO A C 1
ATOM 676 O O . PRO A 1 84 ? 2.868 7.491 -3.368 1.00 90.06 84 PRO A O 1
ATOM 679 N N . ALA A 1 85 ? 1.962 8.730 -5.006 1.00 87.06 85 ALA A N 1
ATOM 680 C CA . ALA A 1 85 ? 3.249 9.198 -5.528 1.00 87.06 85 ALA A CA 1
ATOM 681 C C . ALA A 1 85 ? 4.127 9.827 -4.434 1.00 87.06 85 ALA A C 1
ATOM 683 O O . ALA A 1 85 ? 5.319 9.553 -4.364 1.00 87.06 85 ALA A O 1
ATOM 684 N N . ASN A 1 86 ? 3.524 10.572 -3.500 1.00 90.38 86 ASN A N 1
ATOM 685 C CA . ASN A 1 86 ? 4.219 11.159 -2.349 1.00 90.38 86 ASN A CA 1
ATOM 686 C C . ASN A 1 86 ? 4.996 10.124 -1.515 1.00 90.38 86 ASN A C 1
ATOM 688 O O . ASN A 1 86 ? 6.030 10.456 -0.942 1.00 90.38 86 ASN A O 1
ATOM 692 N N . PHE A 1 87 ? 4.509 8.883 -1.424 1.00 91.19 87 PHE A N 1
ATOM 693 C CA . PHE A 1 87 ? 5.152 7.826 -0.642 1.00 91.19 87 PHE A CA 1
ATOM 694 C C . PHE A 1 87 ? 6.317 7.227 -1.429 1.00 91.19 87 PHE A C 1
ATOM 696 O O . PHE A 1 87 ? 7.400 7.056 -0.874 1.00 91.19 87 PHE A O 1
ATOM 703 N N . MET A 1 88 ? 6.123 7.010 -2.734 1.00 89.06 88 MET A N 1
ATOM 704 C CA . MET A 1 88 ? 7.190 6.588 -3.647 1.00 89.06 88 MET A CA 1
ATOM 705 C C . MET A 1 88 ? 8.341 7.605 -3.663 1.00 89.06 88 MET A C 1
ATOM 707 O O . MET A 1 88 ? 9.495 7.221 -3.492 1.00 89.06 88 MET A O 1
ATOM 711 N N . PHE A 1 89 ? 8.039 8.907 -3.728 1.00 89.06 89 PHE A N 1
ATOM 712 C CA . PHE A 1 89 ? 9.049 9.968 -3.653 1.00 89.06 89 PHE A CA 1
ATOM 713 C C . PHE A 1 89 ? 9.809 9.976 -2.321 1.00 89.06 89 PHE A C 1
ATOM 715 O O . PHE A 1 89 ? 11.035 10.077 -2.322 1.00 89.06 89 PHE A O 1
ATOM 722 N N . LYS A 1 90 ? 9.115 9.826 -1.183 1.00 89.69 90 LYS A N 1
ATOM 723 C CA . LYS A 1 90 ? 9.760 9.733 0.141 1.00 89.69 90 LYS A CA 1
ATOM 724 C C . LYS A 1 90 ? 10.686 8.522 0.252 1.00 89.69 90 LYS A C 1
ATOM 726 O O . LYS A 1 90 ? 11.764 8.634 0.825 1.00 89.69 90 LYS A O 1
ATOM 731 N N . ALA A 1 91 ? 10.286 7.401 -0.340 1.00 88.62 91 ALA A N 1
ATOM 732 C CA . ALA A 1 91 ? 11.086 6.186 -0.427 1.00 88.62 91 ALA A CA 1
ATOM 733 C C . ALA A 1 91 ? 12.179 6.243 -1.515 1.00 88.62 91 ALA A C 1
ATOM 735 O O . ALA A 1 91 ? 12.882 5.258 -1.710 1.00 88.62 91 ALA A O 1
ATOM 736 N N . LYS A 1 92 ? 12.343 7.375 -2.220 1.00 87.25 92 LYS A N 1
ATOM 737 C CA . LYS A 1 92 ? 13.291 7.554 -3.338 1.00 87.25 92 LYS A CA 1
ATOM 738 C C . LYS A 1 92 ? 13.086 6.558 -4.490 1.00 87.25 92 LYS A C 1
ATOM 740 O O . LYS A 1 92 ? 14.029 6.207 -5.194 1.00 87.25 92 LYS A O 1
ATOM 745 N N . ILE A 1 93 ? 11.845 6.134 -4.708 1.00 83.88 93 ILE A N 1
ATOM 746 C CA . ILE A 1 93 ? 11.451 5.246 -5.802 1.00 83.88 93 ILE A CA 1
ATOM 747 C C . ILE A 1 93 ? 11.163 6.115 -7.026 1.00 83.88 93 ILE A C 1
ATOM 749 O O . ILE A 1 93 ? 10.172 6.842 -7.059 1.00 83.88 93 ILE A O 1
ATOM 753 N N . SER A 1 94 ? 12.053 6.070 -8.018 1.00 74.19 94 SER A N 1
ATOM 754 C CA . SER A 1 94 ? 11.895 6.781 -9.297 1.00 74.19 94 SER A CA 1
ATOM 755 C C . SER A 1 94 ? 11.335 5.886 -10.405 1.00 74.19 94 SER A C 1
ATOM 757 O O . SER A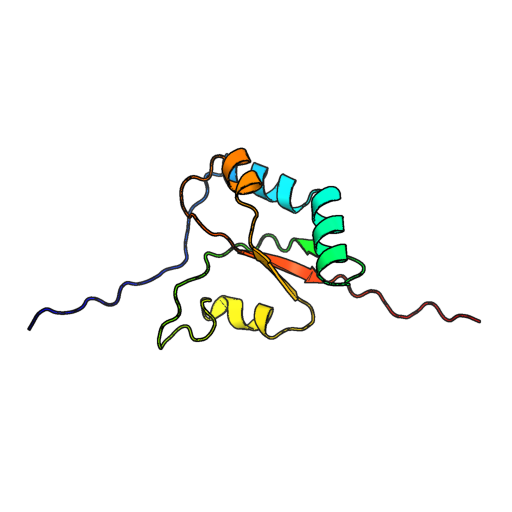 1 94 ? 10.682 6.379 -11.320 1.00 74.19 94 SER A O 1
ATOM 759 N N . HIS A 1 95 ? 11.556 4.574 -10.295 1.00 73.25 95 HIS A N 1
ATOM 760 C CA . HIS A 1 95 ? 10.938 3.538 -11.110 1.00 73.25 95 HIS A CA 1
ATOM 761 C C . HIS A 1 95 ? 10.612 2.345 -10.208 1.00 73.25 95 HIS A C 1
ATOM 763 O O . HIS A 1 95 ? 11.462 1.955 -9.406 1.00 73.25 95 HIS A O 1
ATOM 769 N N . PRO A 1 96 ? 9.415 1.756 -10.323 1.00 75.00 96 PRO A N 1
ATOM 770 C CA . PRO A 1 96 ? 8.345 2.066 -11.281 1.00 75.00 96 PRO A CA 1
ATOM 771 C C . PRO A 1 96 ? 7.471 3.281 -10.907 1.00 75.00 96 PRO A C 1
ATOM 773 O O . PRO A 1 96 ? 7.413 3.684 -9.752 1.00 75.00 96 PRO A O 1
ATOM 776 N N . ASN A 1 97 ? 6.770 3.866 -11.894 1.00 77.88 97 ASN A N 1
ATOM 777 C CA . ASN A 1 97 ? 5.920 5.062 -11.705 1.00 77.88 97 ASN A CA 1
ATOM 778 C C . ASN A 1 97 ? 4.588 4.751 -10.991 1.00 77.88 97 ASN A C 1
ATOM 780 O O . ASN A 1 97 ? 3.941 5.632 -10.431 1.00 77.88 97 ASN A O 1
ATOM 784 N N . ARG A 1 98 ? 4.134 3.496 -11.036 1.00 82.25 98 ARG A N 1
ATOM 785 C CA . ARG A 1 98 ? 2.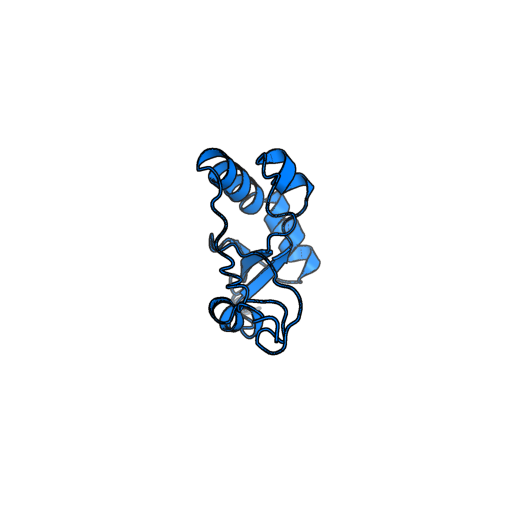910 3.061 -10.360 1.00 82.25 98 ARG A CA 1
ATOM 786 C C . ARG A 1 98 ? 3.189 1.788 -9.588 1.00 82.25 98 ARG A C 1
ATOM 788 O O . ARG A 1 98 ? 3.730 0.835 -10.141 1.00 82.25 98 ARG A O 1
ATOM 795 N N . LEU A 1 99 ? 2.771 1.785 -8.332 1.00 87.62 99 LEU A N 1
ATOM 796 C CA . LEU A 1 99 ? 2.774 0.620 -7.463 1.00 87.62 99 LEU A CA 1
ATOM 797 C C . LEU A 1 99 ? 1.388 0.458 -6.857 1.00 87.62 99 LEU A C 1
ATOM 799 O O . LEU A 1 99 ? 0.738 1.438 -6.496 1.00 87.62 99 LEU A O 1
ATOM 803 N N . CYS A 1 100 ? 0.965 -0.786 -6.727 1.00 88.81 100 CYS A N 1
ATOM 804 C CA . CYS A 1 100 ? -0.223 -1.196 -6.007 1.00 88.81 100 CYS A CA 1
ATOM 805 C C . CYS A 1 100 ? 0.210 -1.992 -4.781 1.00 88.81 100 CYS A C 1
ATOM 807 O O . CYS A 1 100 ? 1.083 -2.855 -4.865 1.00 88.81 100 CYS A O 1
ATOM 809 N N . ALA A 1 101 ? -0.410 -1.693 -3.650 1.00 91.00 101 ALA A N 1
ATOM 810 C CA . ALA A 1 101 ? -0.212 -2.369 -2.384 1.00 91.00 101 ALA A CA 1
ATOM 811 C C . ALA A 1 101 ? -1.443 -3.205 -2.047 1.00 91.00 101 ALA A C 1
ATOM 813 O O . ALA A 1 101 ? -2.576 -2.742 -2.215 1.00 91.00 101 ALA A O 1
ATOM 814 N N . ILE A 1 102 ? -1.215 -4.424 -1.563 1.00 91.06 102 ILE A N 1
ATOM 815 C CA . ILE A 1 102 ? -2.292 -5.321 -1.150 1.00 91.06 102 ILE A CA 1
ATOM 816 C C . ILE A 1 102 ? -2.473 -5.220 0.360 1.00 91.06 102 ILE A C 1
ATOM 818 O O . ILE A 1 102 ? -1.546 -5.422 1.153 1.00 91.06 102 ILE A O 1
ATOM 822 N N . TYR A 1 103 ? -3.705 -4.940 0.746 1.00 92.81 103 TYR A N 1
ATOM 823 C CA . TYR A 1 103 ? -4.164 -4.890 2.117 1.00 92.81 103 TYR A CA 1
ATOM 824 C C . TYR A 1 103 ? -5.145 -6.020 2.354 1.00 92.81 103 TYR A C 1
ATOM 826 O O . TYR A 1 103 ? -5.967 -6.336 1.498 1.00 92.81 103 TYR A O 1
ATOM 834 N N . ARG A 1 104 ? -5.082 -6.612 3.535 1.00 92.06 104 ARG A N 1
ATOM 835 C CA . ARG A 1 104 ? -6.115 -7.506 4.031 1.00 92.06 104 ARG A CA 1
ATOM 836 C C . 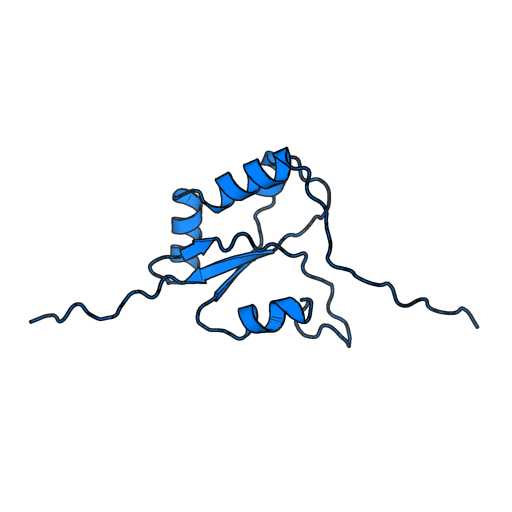ARG A 1 104 ? -7.078 -6.686 4.872 1.00 92.06 104 ARG A C 1
ATOM 838 O O . ARG A 1 104 ? -6.642 -5.941 5.747 1.00 92.06 104 ARG A O 1
ATOM 845 N N . LYS A 1 105 ? -8.376 -6.821 4.638 1.00 90.56 105 LYS A N 1
ATOM 846 C CA . LYS A 1 105 ? -9.390 -6.305 5.553 1.00 90.56 105 LYS A CA 1
ATOM 847 C C . LYS A 1 105 ? -9.342 -7.165 6.805 1.00 90.56 105 LYS A C 1
ATOM 849 O O . LYS A 1 105 ? -9.545 -8.377 6.748 1.00 90.56 105 LYS A O 1
ATOM 854 N N . ALA A 1 106 ? -9.032 -6.551 7.938 1.00 80.94 106 ALA A N 1
ATOM 855 C CA . ALA A 1 106 ? -9.253 -7.215 9.206 1.00 80.94 106 ALA A CA 1
ATOM 856 C C . ALA A 1 106 ? -10.769 -7.276 9.361 1.00 80.94 106 ALA A C 1
ATOM 858 O O . ALA A 1 106 ? -11.423 -6.236 9.445 1.00 80.94 106 ALA A O 1
ATOM 859 N N . ALA A 1 107 ? -11.323 -8.489 9.290 1.00 63.44 107 ALA A N 1
ATOM 860 C CA . ALA A 1 107 ? -12.742 -8.711 9.473 1.00 63.44 107 ALA A CA 1
ATOM 861 C C . ALA A 1 107 ? -13.158 -7.982 10.751 1.00 63.44 107 ALA A C 1
ATOM 863 O O . ALA A 1 107 ? -12.753 -8.352 11.855 1.00 63.44 107 ALA A O 1
ATOM 864 N N . THR A 1 108 ? -13.942 -6.917 10.600 1.00 53.00 108 THR A N 1
ATOM 865 C CA . THR A 1 108 ? -14.766 -6.431 11.692 1.00 53.00 108 THR A CA 1
ATOM 866 C C . THR A 1 108 ? -15.688 -7.588 11.994 1.00 53.00 108 THR A C 1
ATOM 868 O O . THR A 1 108 ? -16.673 -7.787 11.287 1.00 53.00 108 THR A O 1
ATOM 871 N N . ARG A 1 109 ? -15.303 -8.415 12.965 1.00 45.38 109 ARG A N 1
ATOM 872 C CA . ARG A 1 109 ? -16.183 -9.393 13.583 1.00 45.38 109 ARG A CA 1
ATOM 873 C C . ARG A 1 109 ? -17.517 -8.686 13.830 1.00 45.38 109 ARG A C 1
ATOM 875 O O . ARG A 1 109 ? -17.532 -7.735 14.609 1.00 45.38 109 ARG A O 1
ATOM 882 N N . PRO A 1 110 ? -18.620 -9.090 13.180 1.00 50.09 110 PRO A N 1
ATOM 883 C CA . PRO A 1 110 ? -19.929 -8.560 13.526 1.00 50.09 110 PRO A CA 1
ATOM 884 C C . PRO A 1 110 ? -20.434 -9.120 14.871 1.00 50.09 110 PRO A C 1
ATOM 886 O O . PRO A 1 110 ? -21.602 -8.941 15.196 1.00 50.09 110 PRO A O 1
ATOM 889 N N . ASP A 1 111 ? -19.593 -9.785 15.676 1.00 47.00 111 ASP A N 1
ATOM 890 C CA . ASP A 1 111 ? -19.951 -10.263 17.010 1.00 47.00 111 ASP A CA 1
ATOM 891 C C . ASP A 1 111 ? -19.617 -9.246 18.111 1.00 47.00 111 ASP A C 1
ATOM 893 O O . ASP A 1 111 ? -18.724 -9.431 18.926 1.00 47.00 111 ASP A O 1
ATOM 897 N N . ILE A 1 112 ? -20.400 -8.172 18.184 1.00 53.09 112 ILE A N 1
ATOM 898 C CA . ILE A 1 112 ? -20.806 -7.674 19.502 1.00 53.09 112 ILE A CA 1
ATOM 899 C C . ILE A 1 112 ? -22.331 -7.761 19.522 1.00 53.09 112 ILE A C 1
ATOM 901 O O . ILE A 1 112 ? -22.982 -6.969 18.837 1.00 53.09 112 ILE A O 1
ATOM 905 N N . PRO A 1 113 ? -22.931 -8.728 20.242 1.00 51.91 113 PRO A N 1
ATOM 906 C CA . PRO A 1 113 ? -24.366 -8.709 20.448 1.00 51.91 113 PRO A CA 1
ATOM 907 C C . PRO A 1 113 ? -24.699 -7.451 21.255 1.00 51.91 113 PRO A C 1
ATOM 909 O O . PRO A 1 113 ? -24.188 -7.242 22.353 1.00 51.91 113 PRO A O 1
ATOM 912 N N . ALA A 1 114 ? -25.544 -6.593 20.692 1.00 51.56 114 ALA A N 1
ATOM 913 C CA . ALA A 1 114 ? -26.324 -5.675 21.500 1.00 51.56 114 ALA A CA 1
ATOM 914 C C . ALA A 1 114 ? -27.325 -6.530 22.292 1.00 51.56 114 ALA A C 1
ATOM 916 O O . ALA A 1 114 ? -28.268 -7.065 21.707 1.00 51.56 114 ALA A O 1
ATOM 917 N N . GLY A 1 115 ? -27.079 -6.714 23.589 1.00 40.78 115 GLY A N 1
ATOM 918 C CA . GLY A 1 115 ? -27.951 -7.475 24.487 1.00 40.78 115 GLY A CA 1
ATOM 919 C C . GLY A 1 115 ? -27.328 -7.691 25.848 1.00 40.78 115 GLY A C 1
ATOM 920 O O . GLY A 1 115 ? -26.510 -8.627 25.953 1.00 40.78 115 GLY A O 1
#